Protein AF-A0A382YUK3-F1 (afdb_monomer_lite)

Structure (mmCIF, N/CA/C/O backbone):
data_AF-A0A382YUK3-F1
#
_entry.id   AF-A0A382YUK3-F1
#
loop_
_atom_site.group_PDB
_atom_site.id
_atom_site.type_symbol
_atom_site.label_atom_id
_atom_site.label_alt_id
_atom_site.label_comp_id
_atom_site.label_asym_id
_atom_site.label_entity_id
_atom_site.label_seq_id
_atom_site.pdbx_PDB_ins_code
_atom_site.Cartn_x
_atom_site.Cartn_y
_atom_site.Cartn_z
_atom_site.occupancy
_atom_site.B_iso_or_equiv
_atom_site.auth_seq_id
_atom_site.auth_comp_id
_atom_site.auth_asym_id
_atom_site.auth_atom_id
_atom_site.pdbx_PDB_model_num
ATOM 1 N N . ALA A 1 1 ? 6.029 4.582 -1.242 1.00 90.00 1 ALA A N 1
ATOM 2 C CA . ALA A 1 1 ? 5.199 5.763 -1.569 1.00 90.00 1 ALA A CA 1
ATOM 3 C C . ALA A 1 1 ? 5.843 6.566 -2.693 1.00 90.00 1 ALA A C 1
ATOM 5 O O . ALA A 1 1 ? 7.064 6.678 -2.722 1.00 90.00 1 ALA A O 1
ATOM 6 N N . ALA A 1 2 ? 5.041 7.128 -3.599 1.00 93.06 2 ALA A N 1
ATOM 7 C CA . ALA A 1 2 ? 5.531 8.028 -4.643 1.00 93.06 2 ALA A CA 1
ATOM 8 C C . ALA A 1 2 ? 5.551 9.468 -4.111 1.00 93.06 2 ALA A C 1
ATOM 10 O O . ALA A 1 2 ? 4.491 10.053 -3.884 1.00 93.06 2 ALA A O 1
ATOM 11 N N . VAL A 1 3 ? 6.748 10.016 -3.888 1.00 95.31 3 VAL A N 1
ATOM 12 C CA . VAL A 1 3 ? 6.959 11.369 -3.356 1.00 95.31 3 VAL A CA 1
ATOM 13 C C . VAL A 1 3 ? 7.806 12.148 -4.369 1.00 95.31 3 VAL A C 1
ATOM 15 O O . VAL A 1 3 ? 8.988 11.843 -4.491 1.00 95.31 3 VAL A 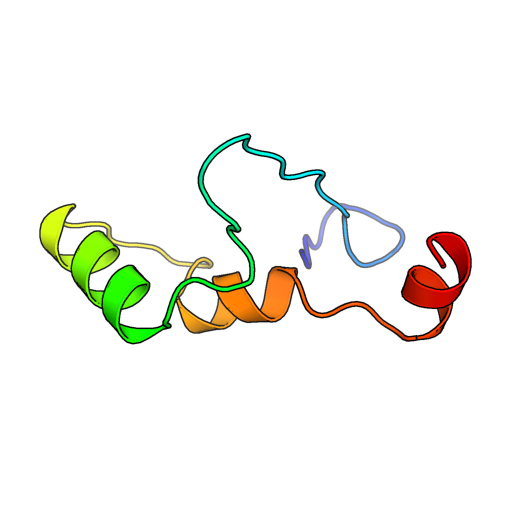O 1
ATOM 18 N N . PRO A 1 4 ? 7.250 13.141 -5.092 1.00 93.94 4 PRO A N 1
ATOM 19 C CA . PRO A 1 4 ? 7.917 13.745 -6.254 1.00 93.94 4 PRO A CA 1
ATOM 20 C C . PRO A 1 4 ? 9.299 14.347 -5.982 1.00 93.94 4 PRO A C 1
ATOM 22 O O . PRO A 1 4 ? 10.171 14.292 -6.839 1.00 93.94 4 PRO A O 1
ATOM 25 N N . MET A 1 5 ? 9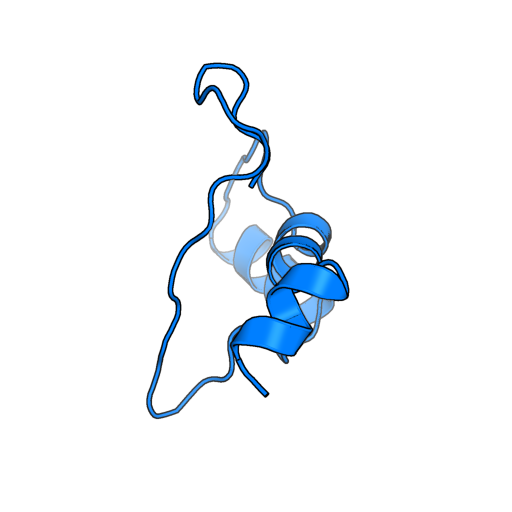.504 14.907 -4.788 1.00 96.12 5 MET A N 1
ATOM 26 C CA . MET A 1 5 ? 10.768 15.552 -4.412 1.00 96.12 5 MET A CA 1
ATOM 27 C C . MET A 1 5 ? 11.806 14.577 -3.839 1.00 96.12 5 MET A C 1
ATOM 29 O O . MET A 1 5 ? 12.914 14.995 -3.515 1.00 96.12 5 MET A O 1
ATOM 33 N N . TYR A 1 6 ? 11.467 13.292 -3.694 1.00 93.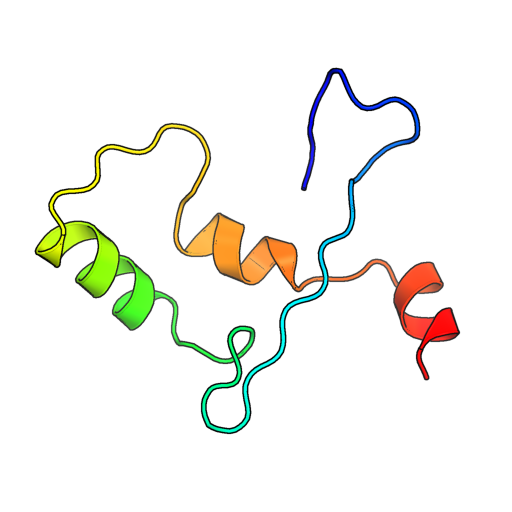81 6 TYR A N 1
ATOM 34 C CA . TYR A 1 6 ? 12.414 12.263 -3.280 1.00 93.81 6 TYR A CA 1
ATOM 35 C C . TYR A 1 6 ? 12.975 11.568 -4.520 1.00 93.81 6 TYR A C 1
ATOM 37 O O . TYR A 1 6 ? 12.339 10.704 -5.124 1.00 93.81 6 TYR A O 1
ATOM 45 N N . MET A 1 7 ? 14.169 11.994 -4.929 1.00 94.12 7 MET A N 1
ATOM 46 C CA . MET A 1 7 ? 14.848 11.448 -6.103 1.00 94.12 7 MET A CA 1
ATOM 47 C C . MET A 1 7 ? 15.213 9.975 -5.872 1.00 94.12 7 MET A C 1
ATOM 49 O O . MET A 1 7 ? 15.622 9.600 -4.777 1.00 94.12 7 MET A O 1
ATOM 53 N N . GLY A 1 8 ? 15.083 9.144 -6.910 1.00 90.94 8 GLY A N 1
ATOM 54 C CA . GLY A 1 8 ? 15.383 7.706 -6.833 1.00 90.94 8 GLY A CA 1
ATOM 55 C C . GLY A 1 8 ? 14.160 6.783 -6.798 1.00 90.94 8 GLY A C 1
ATOM 56 O O . GLY A 1 8 ? 14.321 5.575 -6.657 1.00 90.94 8 GLY A O 1
ATOM 57 N N . GLY A 1 9 ? 12.946 7.314 -6.980 1.00 89.88 9 GLY A N 1
ATOM 58 C CA . GLY A 1 9 ? 11.734 6.514 -7.171 1.00 89.88 9 GLY A CA 1
ATOM 59 C C . GLY A 1 9 ? 10.868 6.405 -5.917 1.00 89.88 9 GLY A C 1
ATOM 60 O O . GLY A 1 9 ? 10.580 7.402 -5.257 1.00 89.88 9 GLY A O 1
ATOM 61 N N . ALA A 1 10 ? 10.368 5.203 -5.621 1.00 91.50 10 ALA A N 1
ATOM 62 C CA . ALA A 1 10 ? 9.463 4.996 -4.495 1.00 91.50 10 ALA A CA 1
ATOM 63 C C . ALA A 1 10 ? 10.225 4.946 -3.160 1.00 91.50 10 ALA A C 1
ATOM 65 O O . ALA A 1 10 ? 11.111 4.119 -2.970 1.00 91.50 10 ALA A O 1
ATOM 66 N N . MET A 1 11 ? 9.814 5.774 -2.198 1.00 93.38 11 MET A N 1
ATOM 67 C CA . MET A 1 11 ? 10.311 5.713 -0.820 1.00 93.38 11 MET A CA 1
ATOM 68 C C . MET A 1 11 ? 9.703 4.514 -0.079 1.00 93.38 11 MET A C 1
ATOM 70 O O . MET A 1 11 ? 8.476 4.350 -0.086 1.00 93.38 11 MET A O 1
ATOM 74 N N . ALA A 1 12 ? 10.538 3.712 0.583 1.00 92.88 12 ALA A N 1
ATOM 75 C CA . ALA A 1 12 ? 10.116 2.592 1.423 1.00 92.88 12 ALA A CA 1
ATOM 76 C C . ALA A 1 12 ? 9.951 3.012 2.895 1.00 92.88 12 ALA A C 1
ATOM 78 O O . ALA A 1 12 ? 10.692 3.858 3.391 1.00 92.88 12 ALA A O 1
ATOM 79 N N . PHE A 1 13 ? 8.996 2.395 3.595 1.00 93.69 13 PHE A N 1
ATOM 80 C CA . PHE A 1 13 ? 8.753 2.597 5.026 1.00 93.69 13 PHE A CA 1
ATOM 81 C C . PHE A 1 13 ? 8.636 1.241 5.725 1.00 93.69 13 PHE A C 1
ATOM 83 O O . PHE A 1 13 ? 7.903 0.374 5.254 1.00 93.69 13 PHE A O 1
ATOM 90 N N . GLY A 1 14 ? 9.318 1.069 6.859 1.00 92.81 14 GLY A N 1
ATOM 91 C CA . GLY A 1 14 ? 9.132 -0.097 7.724 1.00 92.81 14 GLY A CA 1
ATOM 92 C C . GLY A 1 14 ? 7.869 0.046 8.576 1.00 92.81 14 GLY A C 1
ATOM 93 O O . GLY A 1 14 ? 7.657 1.086 9.199 1.00 92.81 14 GLY A O 1
ATOM 94 N N . CYS A 1 15 ? 7.036 -0.994 8.623 1.00 93.69 15 CYS A N 1
ATOM 95 C CA . CYS A 1 15 ? 5.843 -1.043 9.464 1.00 93.69 15 CYS A CA 1
ATOM 96 C C . CYS A 1 15 ? 5.789 -2.392 10.184 1.00 93.69 15 CYS A C 1
ATOM 98 O O . CYS A 1 15 ? 5.750 -3.433 9.535 1.00 93.69 15 CYS A O 1
ATOM 100 N N . ALA A 1 16 ? 5.804 -2.372 11.516 1.00 95.25 16 ALA A N 1
ATOM 101 C CA . ALA A 1 16 ? 5.807 -3.576 12.339 1.00 95.25 16 ALA A CA 1
ATOM 102 C C . ALA A 1 16 ? 4.886 -3.409 13.554 1.00 95.25 16 ALA A C 1
ATOM 104 O O . ALA A 1 16 ? 4.771 -2.324 14.125 1.00 95.25 16 ALA A O 1
ATOM 105 N N . SER A 1 17 ? 4.232 -4.499 13.953 1.00 96.69 17 SER A N 1
ATOM 106 C CA . SER A 1 17 ? 3.395 -4.580 15.151 1.00 96.69 17 SER A CA 1
ATOM 107 C C . SER A 1 17 ? 3.345 -6.024 15.645 1.00 96.69 17 SER A C 1
ATOM 109 O O . SER A 1 17 ? 3.353 -6.954 14.847 1.00 96.69 17 SER A O 1
ATOM 111 N N . GLN A 1 18 ? 3.243 -6.222 16.960 1.00 97.50 18 GLN A N 1
ATOM 112 C CA . GLN A 1 18 ? 3.126 -7.550 17.572 1.00 97.50 18 GLN A CA 1
ATOM 113 C C . GLN A 1 18 ? 1.732 -8.176 17.416 1.00 97.50 18 GLN A C 1
ATOM 115 O O . GLN A 1 18 ? 1.586 -9.378 17.604 1.00 97.50 18 GLN A O 1
ATOM 120 N N . LYS A 1 19 ? 0.691 -7.374 17.153 1.00 96.81 19 LYS A N 1
ATOM 121 C CA . LYS A 1 19 ? -0.713 -7.837 17.182 1.00 96.81 19 LYS A CA 1
ATOM 122 C C . LYS A 1 19 ? -1.470 -7.627 15.880 1.00 96.81 19 LYS A C 1
ATOM 124 O O . LYS A 1 19 ? -2.530 -8.212 15.704 1.00 96.81 19 LYS A O 1
ATOM 129 N N . THR A 1 20 ? -1.005 -6.725 15.023 1.00 95.75 20 THR A N 1
ATOM 130 C CA . THR A 1 20 ? -1.742 -6.320 13.824 1.00 95.75 20 THR A CA 1
ATOM 131 C C . THR A 1 20 ? -0.841 -6.422 12.612 1.00 95.75 20 THR A C 1
ATOM 133 O O . THR A 1 20 ? 0.154 -5.710 12.525 1.00 95.75 20 THR A O 1
ATOM 136 N N . ASP A 1 21 ? -1.229 -7.241 11.646 1.00 96.31 21 ASP A N 1
ATOM 137 C CA . ASP A 1 21 ? -0.650 -7.161 10.315 1.00 96.31 21 ASP A CA 1
ATOM 138 C C . ASP A 1 21 ? -1.329 -6.019 9.550 1.00 96.31 21 ASP A C 1
ATOM 140 O O . ASP A 1 21 ? -2.501 -6.099 9.175 1.00 96.31 21 ASP A O 1
ATOM 144 N N . ALA A 1 22 ? -0.598 -4.920 9.359 1.00 95.75 22 ALA A N 1
ATOM 145 C CA . ALA A 1 22 ? -1.104 -3.745 8.660 1.00 95.75 22 ALA A CA 1
ATOM 146 C C . ALA A 1 22 ? -1.365 -4.003 7.165 1.00 95.75 22 ALA A C 1
ATOM 148 O O . ALA A 1 22 ? -2.168 -3.274 6.576 1.00 95.75 22 ALA A O 1
ATOM 149 N N . SER A 1 23 ? -0.733 -5.023 6.574 1.00 95.56 23 SER A N 1
ATOM 150 C CA . SER A 1 23 ? -0.904 -5.398 5.166 1.00 95.56 23 SER A CA 1
ATOM 151 C C . SER A 1 23 ? -2.161 -6.240 4.918 1.00 95.56 23 SER A C 1
ATOM 153 O O . SER A 1 23 ? -2.704 -6.223 3.816 1.00 95.56 23 SER A O 1
ATOM 155 N N . ALA A 1 24 ? -2.671 -6.911 5.956 1.00 96.19 24 ALA A N 1
ATOM 156 C CA . ALA A 1 24 ? -3.803 -7.835 5.872 1.00 96.19 24 ALA A CA 1
ATOM 157 C C . ALA A 1 24 ? -5.151 -7.235 6.326 1.00 96.19 24 ALA A C 1
ATOM 159 O O . ALA A 1 24 ? -6.163 -7.935 6.390 1.00 96.19 24 ALA A O 1
ATOM 160 N N . VAL A 1 25 ? -5.206 -5.942 6.665 1.00 96.94 25 VAL A N 1
ATOM 161 C CA . VAL A 1 25 ? -6.460 -5.295 7.085 1.00 96.94 25 VAL A CA 1
ATOM 162 C C . VAL A 1 25 ? -7.388 -5.114 5.883 1.00 96.94 25 VAL A C 1
ATOM 164 O O . VAL A 1 25 ? -7.013 -4.478 4.902 1.00 96.94 25 VAL A O 1
ATOM 167 N N . MET A 1 26 ? -8.630 -5.600 5.976 1.00 96.81 26 MET A N 1
ATOM 168 C CA . MET A 1 26 ? -9.609 -5.437 4.895 1.00 96.81 26 MET A CA 1
ATOM 169 C C . MET A 1 26 ? -9.866 -3.963 4.551 1.00 96.81 26 MET A C 1
ATOM 171 O O . MET A 1 26 ? -9.979 -3.106 5.434 1.00 96.81 26 MET A O 1
ATOM 175 N N . VAL A 1 27 ? -10.026 -3.683 3.255 1.00 97.12 27 VAL A N 1
ATOM 176 C CA . VAL A 1 27 ? -10.219 -2.322 2.729 1.00 97.12 27 VAL A CA 1
ATOM 177 C C . VAL A 1 27 ? -11.429 -1.616 3.350 1.00 97.12 27 VAL A C 1
ATOM 179 O O . VAL A 1 27 ? -11.340 -0.436 3.687 1.00 97.12 27 VAL A O 1
ATOM 182 N N . ASP A 1 28 ? -12.521 -2.344 3.598 1.00 98.00 28 ASP A N 1
ATOM 183 C CA . ASP A 1 28 ? -13.745 -1.793 4.189 1.00 98.00 28 ASP A CA 1
ATOM 184 C C . ASP A 1 28 ? -13.539 -1.355 5.641 1.00 98.00 28 ASP A C 1
ATOM 186 O O . ASP A 1 28 ? -14.051 -0.318 6.064 1.00 98.00 28 ASP A O 1
ATOM 190 N N . VAL A 1 29 ? -12.705 -2.080 6.394 1.00 98.19 29 VAL A N 1
ATOM 191 C CA . VAL A 1 29 ? -12.335 -1.708 7.767 1.00 98.19 29 VAL A CA 1
ATOM 192 C C . VAL A 1 29 ? -11.530 -0.407 7.765 1.00 98.19 29 VAL A C 1
ATOM 194 O O . VAL A 1 29 ? -11.757 0.470 8.598 1.00 98.19 29 VAL A O 1
ATOM 197 N N . LEU A 1 30 ? -10.605 -0.242 6.817 1.00 97.56 30 LEU A N 1
ATOM 198 C CA . LEU A 1 30 ? -9.840 1.000 6.656 1.00 97.56 30 LEU A CA 1
ATOM 199 C C . LEU A 1 30 ? -10.733 2.166 6.206 1.00 97.56 30 LEU A C 1
ATOM 201 O O . LEU A 1 30 ? -10.577 3.291 6.692 1.00 97.56 30 LEU A O 1
ATOM 205 N N . ALA A 1 31 ? -11.696 1.903 5.320 1.00 97.69 31 ALA A N 1
ATOM 206 C CA . ALA A 1 31 ? -12.674 2.892 4.884 1.00 97.69 31 ALA A CA 1
ATOM 207 C C . ALA A 1 31 ? -13.542 3.366 6.056 1.00 97.69 31 ALA A C 1
ATOM 209 O O . ALA A 1 31 ? -13.691 4.573 6.254 1.00 97.69 31 ALA A O 1
ATOM 210 N N . GLN A 1 32 ? -14.040 2.438 6.877 1.00 98.38 32 GLN A N 1
ATOM 211 C CA . GLN A 1 32 ? -14.824 2.761 8.066 1.00 98.38 32 GLN A CA 1
ATOM 212 C C . GLN A 1 32 ? -14.009 3.592 9.065 1.00 98.38 32 GLN A C 1
ATOM 214 O O . GLN A 1 32 ? -14.437 4.676 9.447 1.00 98.38 32 GLN A O 1
ATOM 219 N N . ARG A 1 33 ? -12.771 3.180 9.380 1.00 97.44 33 ARG A N 1
ATOM 220 C CA . ARG A 1 33 ? -11.864 3.941 10.265 1.00 97.44 33 ARG A CA 1
ATOM 221 C C . ARG A 1 33 ? -11.622 5.371 9.782 1.00 97.44 33 ARG A C 1
ATOM 223 O O . ARG A 1 33 ? -11.501 6.281 10.599 1.00 97.44 33 ARG A O 1
ATOM 230 N N . THR A 1 34 ? -11.519 5.566 8.467 1.00 97.25 34 THR A N 1
ATOM 231 C CA . THR A 1 34 ? -11.313 6.894 7.870 1.00 97.25 34 THR A CA 1
ATOM 232 C C . THR A 1 34 ? -12.553 7.775 8.058 1.00 97.25 34 THR A C 1
ATOM 234 O O . THR A 1 34 ? -12.417 8.950 8.405 1.00 97.25 34 THR A O 1
ATOM 237 N N . LYS A 1 35 ? -13.755 7.200 7.890 1.00 97.19 35 LYS A N 1
ATOM 238 C CA . LYS A 1 35 ? -15.044 7.878 8.109 1.00 97.19 35 LYS A CA 1
ATOM 239 C C . LYS A 1 35 ? -15.265 8.233 9.580 1.00 97.19 35 LYS A C 1
ATOM 241 O O . LYS A 1 35 ? -15.570 9.389 9.869 1.00 97.19 35 LYS A O 1
ATOM 246 N N . ASP A 1 36 ? -15.046 7.280 10.486 1.00 98.44 36 ASP A N 1
ATOM 247 C CA . ASP A 1 36 ? -15.238 7.442 11.937 1.00 98.44 36 ASP A CA 1
ATOM 248 C C . ASP A 1 36 ? -14.340 8.538 12.522 1.00 98.44 36 ASP A C 1
ATOM 250 O O . ASP A 1 36 ? -14.707 9.221 13.470 1.00 98.44 36 ASP A O 1
ATOM 254 N N . ARG A 1 37 ? -13.149 8.723 11.940 1.00 97.88 37 ARG A N 1
ATOM 255 C CA . ARG A 1 37 ? -12.181 9.754 12.344 1.00 97.88 37 ARG A CA 1
ATOM 256 C C . ARG A 1 37 ? -12.356 11.083 11.609 1.00 97.88 37 ARG A C 1
ATOM 258 O O . ARG A 1 37 ? -11.552 11.988 11.811 1.00 97.88 37 ARG A O 1
ATOM 265 N N . HIS A 1 38 ? -13.355 11.187 10.733 1.00 97.00 38 HIS A N 1
ATOM 266 C CA . HIS A 1 38 ? -13.670 12.386 9.952 1.00 97.00 38 HIS A CA 1
ATOM 267 C C . HIS A 1 38 ? -12.468 12.950 9.169 1.00 97.00 38 HIS A C 1
ATOM 269 O O . HIS A 1 38 ? -12.287 14.164 9.044 1.00 97.00 38 HIS A O 1
ATOM 275 N N . LEU A 1 39 ? -11.625 12.064 8.628 1.00 96.69 39 LEU A N 1
ATOM 276 C CA . LEU A 1 39 ? -10.397 12.459 7.940 1.00 96.69 39 LEU A CA 1
ATOM 277 C C . LEU A 1 39 ? -10.686 12.903 6.500 1.00 96.69 39 LEU A C 1
ATOM 279 O O . LEU A 1 39 ? -11.234 12.149 5.697 1.00 96.69 39 LEU A O 1
ATOM 283 N N . ARG A 1 40 ? -10.244 14.114 6.146 1.00 96.31 40 ARG A N 1
ATOM 284 C CA . ARG A 1 40 ? -10.262 14.634 4.769 1.00 96.31 40 ARG A CA 1
ATOM 285 C C . ARG A 1 40 ? -8.851 14.582 4.190 1.00 96.31 40 ARG A C 1
ATOM 287 O O . ARG A 1 40 ? -8.031 15.454 4.465 1.00 96.31 40 ARG A O 1
ATOM 294 N N . LEU A 1 41 ? -8.561 13.541 3.414 1.00 97.25 41 LEU A N 1
ATOM 295 C CA . LEU A 1 41 ? -7.210 13.218 2.946 1.00 97.25 41 LEU A CA 1
ATOM 296 C C . LEU A 1 41 ? -7.097 13.409 1.429 1.00 97.25 41 LEU A C 1
ATOM 298 O O . LEU A 1 41 ? -8.052 13.178 0.695 1.00 97.25 41 LEU A O 1
ATOM 302 N N . ARG A 1 42 ? -5.923 13.855 0.965 1.00 97.50 42 ARG A N 1
ATOM 303 C CA . ARG A 1 42 ? -5.658 14.156 -0.459 1.00 97.50 42 ARG A CA 1
ATOM 304 C C . ARG A 1 42 ? -4.831 13.092 -1.182 1.00 97.50 42 ARG A C 1
ATOM 306 O O . ARG A 1 42 ? -4.880 13.026 -2.402 1.00 97.50 42 ARG A O 1
ATOM 313 N N . TYR A 1 43 ? -4.050 12.311 -0.439 1.00 96.50 43 TYR A N 1
ATOM 314 C CA . TYR A 1 43 ? -3.154 11.286 -0.988 1.00 96.50 43 TYR A CA 1
ATOM 315 C C . TYR A 1 43 ? -3.511 9.896 -0.465 1.00 96.50 43 TYR A C 1
ATOM 317 O O . TYR A 1 43 ? -3.660 8.955 -1.235 1.00 96.50 43 TYR A O 1
ATOM 325 N N . TYR A 1 44 ? -3.681 9.771 0.852 1.00 97.44 44 TYR A N 1
ATOM 326 C CA . TYR A 1 44 ? -4.084 8.511 1.460 1.00 97.44 44 TYR A CA 1
ATOM 327 C C . TYR A 1 44 ? -5.518 8.136 1.072 1.00 97.44 44 TYR A C 1
ATOM 329 O O . TYR A 1 44 ? -6.436 8.952 1.158 1.00 97.44 44 TYR A O 1
ATOM 337 N N . SER A 1 45 ? -5.699 6.862 0.745 1.00 97.19 45 SER A N 1
ATOM 338 C CA . SER A 1 45 ? -6.981 6.171 0.682 1.00 97.19 45 SER A CA 1
ATOM 339 C C . SER A 1 45 ? -6.784 4.725 1.160 1.00 97.19 45 SER A C 1
ATOM 341 O O . SER A 1 45 ? -5.651 4.235 1.146 1.00 97.19 45 SER A O 1
ATOM 343 N N . PRO A 1 46 ? -7.853 4.002 1.536 1.00 97.38 46 PRO A N 1
ATOM 344 C CA . PRO A 1 46 ? -7.768 2.570 1.836 1.00 97.38 46 PRO A CA 1
ATOM 345 C C . PRO A 1 46 ? -7.108 1.738 0.723 1.00 97.38 46 PRO A C 1
ATOM 347 O O . PRO A 1 46 ? -6.356 0.811 1.008 1.00 97.38 46 PRO A O 1
ATOM 350 N N . GLY A 1 47 ? -7.327 2.098 -0.546 1.00 97.25 47 GLY A N 1
ATOM 351 C CA . GLY A 1 47 ? -6.660 1.451 -1.680 1.00 97.25 47 GLY A CA 1
ATOM 352 C C . GLY A 1 47 ? -5.163 1.768 -1.743 1.00 97.25 47 GLY A C 1
ATOM 353 O O . GLY A 1 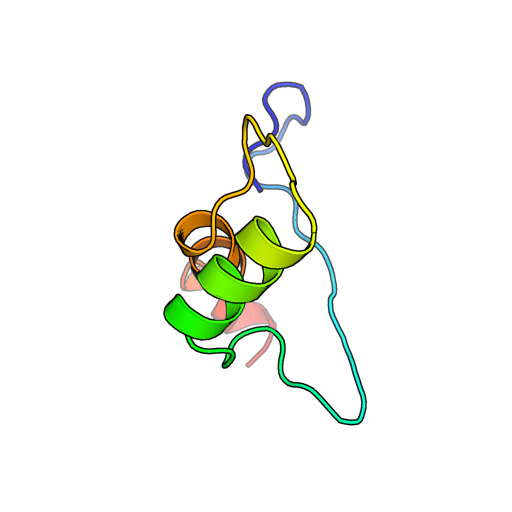47 ? -4.352 0.869 -1.942 1.00 97.25 47 GLY A O 1
ATOM 354 N N . VAL A 1 48 ? -4.781 3.029 -1.502 1.00 97.06 48 VAL A N 1
ATOM 355 C CA . VAL A 1 48 ? -3.364 3.433 -1.421 1.00 97.06 48 VAL A CA 1
ATOM 356 C C . VAL A 1 48 ? -2.658 2.744 -0.252 1.00 97.06 48 VAL A C 1
ATOM 358 O O . VAL A 1 48 ? -1.504 2.357 -0.399 1.00 97.06 48 VAL A O 1
ATOM 361 N N . HIS A 1 49 ? -3.339 2.545 0.882 1.00 97.19 49 HIS A N 1
ATOM 362 C CA . HIS A 1 49 ? -2.808 1.795 2.026 1.00 97.19 49 HIS A CA 1
ATOM 363 C C . HIS A 1 49 ? -2.394 0.381 1.624 1.00 97.19 49 HIS A C 1
ATOM 365 O O . HIS A 1 49 ? -1.253 -0.000 1.852 1.00 97.19 49 HIS A O 1
ATOM 371 N N . LEU A 1 50 ? -3.293 -0.375 0.989 1.00 96.81 50 LEU A N 1
ATOM 372 C CA . LEU A 1 50 ? -2.992 -1.739 0.544 1.00 96.81 50 LEU A CA 1
ATOM 373 C C . LEU A 1 50 ? -1.917 -1.75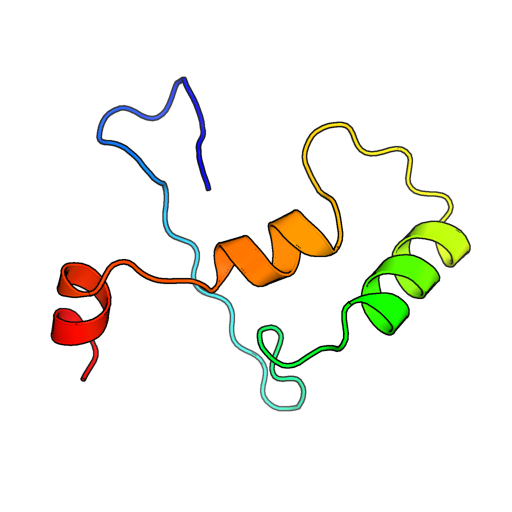1 -0.549 1.00 96.81 50 LEU A C 1
ATOM 375 O O . LEU A 1 50 ? -0.978 -2.540 -0.487 1.00 96.81 50 LEU A O 1
ATOM 379 N N . GLY A 1 51 ? -1.999 -0.820 -1.502 1.00 95.69 51 GLY A N 1
ATOM 380 C CA . GLY A 1 51 ? -0.992 -0.667 -2.551 1.00 95.69 51 GLY A CA 1
ATOM 381 C C . GLY A 1 51 ? 0.406 -0.335 -2.020 1.00 95.69 51 GLY A C 1
ATOM 382 O O . GLY A 1 51 ? 1.391 -0.691 -2.655 1.00 95.69 51 GLY A O 1
ATOM 383 N N . ALA A 1 52 ? 0.523 0.294 -0.847 1.00 95.88 52 ALA A N 1
ATOM 384 C CA . ALA A 1 52 ? 1.816 0.597 -0.237 1.00 95.88 52 ALA A CA 1
ATOM 385 C C . ALA A 1 52 ? 2.575 -0.652 0.248 1.00 95.88 52 ALA A C 1
ATOM 387 O O . ALA A 1 52 ? 3.797 -0.586 0.369 1.00 95.88 52 ALA A O 1
ATOM 388 N N . PHE A 1 53 ? 1.877 -1.766 0.498 1.00 95.12 53 PHE A N 1
ATOM 389 C CA . PHE A 1 53 ? 2.483 -3.057 0.850 1.00 95.12 53 PHE A CA 1
ATOM 390 C C . PHE A 1 53 ? 2.777 -3.934 -0.374 1.00 95.12 53 PHE A C 1
ATOM 392 O O . PHE A 1 53 ? 3.469 -4.943 -0.253 1.00 95.12 53 PHE A O 1
ATOM 399 N N . ALA A 1 54 ? 2.289 -3.562 -1.562 1.00 93.69 54 ALA A N 1
ATOM 400 C CA . ALA A 1 54 ? 2.667 -4.241 -2.793 1.00 93.69 54 ALA A CA 1
ATOM 401 C C . ALA A 1 54 ? 4.121 -3.892 -3.145 1.00 93.69 54 ALA A C 1
ATOM 403 O O . ALA A 1 54 ? 4.473 -2.727 -3.335 1.00 93.69 54 ALA A O 1
ATOM 404 N N . MET A 1 55 ? 4.967 -4.917 -3.242 1.00 91.62 55 MET A N 1
ATOM 405 C CA . MET A 1 55 ? 6.386 -4.760 -3.552 1.00 91.62 55 MET A CA 1
ATOM 406 C C . MET A 1 55 ? 6.683 -5.231 -4.979 1.00 91.62 55 MET A C 1
ATOM 408 O O . MET A 1 55 ? 6.199 -6.297 -5.377 1.00 91.62 55 MET A O 1
ATOM 412 N N . PRO A 1 56 ? 7.498 -4.487 -5.751 1.00 92.88 56 PRO A N 1
ATOM 413 C CA . PRO A 1 56 ? 8.052 -5.000 -6.997 1.00 92.88 56 PRO A CA 1
ATOM 414 C C . PRO A 1 56 ? 8.834 -6.301 -6.748 1.00 92.88 56 PRO A C 1
ATOM 416 O O . PRO A 1 56 ? 9.496 -6.399 -5.709 1.00 92.88 56 PRO A O 1
ATOM 419 N N . PRO A 1 57 ? 8.827 -7.266 -7.691 1.00 95.00 57 PRO A N 1
ATOM 420 C CA . PRO A 1 57 ? 9.503 -8.553 -7.514 1.00 95.00 57 PRO A CA 1
ATOM 421 C C . PRO A 1 57 ? 10.959 -8.423 -7.049 1.00 95.00 57 PRO A C 1
ATOM 423 O O . PRO A 1 57 ? 11.312 -9.000 -6.030 1.00 95.00 57 PRO A O 1
ATOM 426 N N . TYR A 1 58 ? 11.746 -7.545 -7.682 1.00 93.81 58 TYR A N 1
ATOM 427 C CA . TYR A 1 58 ? 13.160 -7.356 -7.338 1.00 93.81 58 TYR A CA 1
ATOM 428 C C . TYR A 1 58 ? 13.403 -6.906 -5.888 1.00 93.81 58 TYR A C 1
ATOM 430 O O . TYR A 1 58 ? 14.470 -7.164 -5.351 1.00 93.81 58 TYR A O 1
ATOM 438 N N . VAL A 1 59 ? 12.453 -6.203 -5.252 1.00 92.75 59 VAL A N 1
ATOM 439 C CA . VAL A 1 59 ? 12.586 -5.798 -3.841 1.00 92.75 59 VAL A CA 1
ATOM 440 C C . VAL A 1 59 ? 12.216 -6.961 -2.931 1.00 92.75 59 VAL A C 1
ATOM 442 O O . VAL A 1 59 ? 12.862 -7.168 -1.910 1.00 92.75 59 VAL A O 1
ATOM 445 N N . ARG A 1 60 ? 11.182 -7.726 -3.300 1.00 92.06 60 ARG A N 1
ATOM 446 C CA . ARG A 1 60 ? 10.753 -8.908 -2.547 1.00 92.06 60 ARG A CA 1
ATOM 447 C C . ARG A 1 60 ? 11.846 -9.979 -2.516 1.00 92.06 60 ARG A C 1
ATOM 449 O O . ARG A 1 60 ? 12.047 -10.605 -1.479 1.00 92.06 60 ARG A O 1
ATOM 456 N N . ASP A 1 61 ? 12.595 -10.120 -3.604 1.00 95.00 61 ASP A N 1
ATOM 457 C CA . ASP A 1 61 ? 13.722 -11.053 -3.707 1.00 95.00 61 ASP A CA 1
ATOM 458 C C . ASP A 1 61 ? 14.886 -10.703 -2.758 1.00 95.00 61 ASP A C 1
ATOM 460 O O . ASP A 1 61 ? 15.696 -11.564 -2.444 1.00 95.00 61 ASP A O 1
ATOM 464 N N . LEU A 1 62 ? 14.976 -9.460 -2.261 1.00 92.25 62 LEU A N 1
ATOM 465 C CA . LEU A 1 62 ? 16.001 -9.055 -1.285 1.00 92.25 62 LEU A CA 1
ATOM 466 C C . LEU A 1 62 ? 15.642 -9.426 0.159 1.00 92.25 62 LEU A C 1
ATOM 468 O O . LEU A 1 62 ? 16.488 -9.326 1.046 1.00 92.25 62 LEU A O 1
ATOM 472 N N . THR A 1 63 ? 14.379 -9.767 0.413 1.00 82.81 63 THR A N 1
ATOM 473 C CA . THR A 1 63 ? 13.850 -10.041 1.75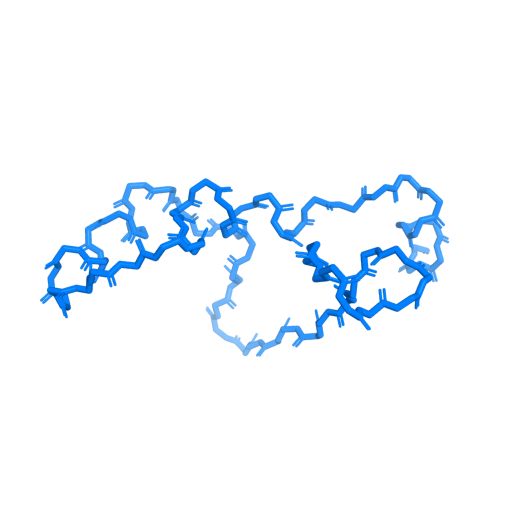8 1.00 82.81 63 THR A CA 1
ATOM 474 C C . THR A 1 63 ? 13.419 -11.490 1.952 1.00 82.81 63 THR A C 1
ATOM 476 O O . THR A 1 63 ? 12.971 -11.836 3.044 1.00 82.81 63 THR A O 1
ATOM 479 N N . THR A 1 64 ? 13.492 -12.296 0.893 1.00 66.75 64 THR A N 1
ATOM 480 C CA . THR A 1 64 ? 13.157 -13.725 0.892 1.00 66.75 64 THR A CA 1
ATOM 481 C C . THR A 1 64 ? 14.445 -14.533 0.933 1.00 66.75 64 THR A C 1
ATOM 483 O O . THR A 1 64 ? 14.474 -15.538 1.672 1.00 66.75 64 THR A O 1
#

pLDDT: mean 94.79, std 4.43, range [66.75, 98.44]

Organism: NCBI:txid408172

Foldseek 3Di:
DADPPDPPGDDADDDDDPPDDQLPDDLVVQVVVCVVVVDDDDQDHSVVSNVNPDDDPVVVVVVD

Sequence (64 aa):
AAVPMYMGGAMAFGCASQKTDASAVMVDVLAQRTKDRHLRLRYYSPGVHLGAFAMPPYVRDLTT

InterPro domains:
  IPR029063 S-adenosyl-L-methionine-dependent methyltransferase superfamily [G3DSA:3.40.50.150] (1-64)
  IPR029063 S-adenosyl-L-methionine-dependent methyltransferase superfamily [SSF53335] (2-62)

Radius of gyration: 13.71 Å; chains: 1; bounding box: 31×29×25 Å

Secondary structure (DSSP, 8-state):
-B-TTSTTSBPP-----SS--TTSS-HHHHHHHHHHTT---SS--HHHHHHTT---HHHHTTT-